Protein AF-A0AB94IC55-F1 (afdb_monomer_lite)

Structure (mmCIF, N/CA/C/O backbone):
data_AF-A0AB94IC55-F1
#
_entry.id   AF-A0AB94IC55-F1
#
loop_
_atom_site.group_PDB
_atom_site.id
_atom_site.type_symbol
_atom_site.label_atom_id
_atom_site.label_alt_id
_atom_site.label_comp_id
_atom_site.label_asym_id
_atom_site.label_entity_id
_atom_site.label_seq_id
_atom_site.pdbx_PDB_ins_code
_atom_site.Cartn_x
_atom_site.Cartn_y
_atom_site.Cartn_z
_atom_site.occupancy
_atom_site.B_iso_or_equiv
_atom_site.auth_seq_id
_atom_site.auth_comp_id
_atom_site.auth_asym_id
_atom_site.auth_atom_id
_atom_site.pdbx_PDB_model_num
ATOM 1 N N . MET A 1 1 ? -3.338 0.741 16.395 1.00 60.47 1 MET A N 1
ATOM 2 C CA . MET A 1 1 ? -3.395 -0.654 15.899 1.00 60.47 1 MET A CA 1
ATOM 3 C C . MET A 1 1 ? -3.987 -0.733 14.483 1.00 60.47 1 MET A C 1
ATOM 5 O O . MET A 1 1 ? -3.385 -1.397 13.657 1.00 60.47 1 MET A O 1
ATOM 9 N N . ILE A 1 2 ? -5.058 0.008 14.147 1.00 67.12 2 ILE A N 1
ATOM 10 C CA . ILE A 1 2 ? -5.541 0.192 12.751 1.00 67.12 2 ILE A CA 1
ATOM 11 C C . ILE A 1 2 ? -4.647 1.143 11.936 1.00 67.12 2 ILE A C 1
ATOM 13 O O . ILE A 1 2 ? -4.347 0.870 10.776 1.00 67.12 2 ILE A O 1
ATOM 17 N N . ASN A 1 3 ? -4.134 2.201 12.573 1.00 72.25 3 ASN A N 1
ATOM 18 C CA . ASN A 1 3 ? -3.240 3.173 11.928 1.00 72.25 3 ASN A CA 1
ATOM 19 C C . ASN A 1 3 ? -2.005 2.530 11.276 1.00 72.25 3 ASN A C 1
ATOM 21 O O . ASN A 1 3 ? -1.591 2.966 10.213 1.00 72.25 3 ASN A O 1
ATOM 25 N N . THR A 1 4 ? -1.458 1.456 11.855 1.00 79.94 4 THR A N 1
ATOM 26 C CA . THR A 1 4 ? -0.305 0.734 11.292 1.00 79.94 4 THR A CA 1
ATOM 27 C C . THR A 1 4 ? -0.652 0.030 9.976 1.00 79.94 4 THR A C 1
ATOM 29 O O . THR A 1 4 ? 0.144 0.052 9.047 1.00 79.94 4 THR A O 1
ATOM 32 N N . LEU A 1 5 ? -1.859 -0.536 9.859 1.00 79.50 5 LEU A N 1
ATOM 33 C CA . LEU A 1 5 ? -2.324 -1.193 8.631 1.00 79.50 5 LEU A CA 1
ATOM 34 C C . LEU A 1 5 ? -2.646 -0.177 7.528 1.00 79.50 5 LEU A C 1
ATOM 36 O O . LEU A 1 5 ? -2.387 -0.435 6.354 1.00 79.50 5 LEU A O 1
ATOM 40 N N . ILE A 1 6 ? -3.197 0.981 7.906 1.00 82.69 6 ILE A N 1
ATOM 41 C CA . ILE A 1 6 ? -3.429 2.102 6.986 1.00 82.69 6 ILE A CA 1
ATOM 42 C C . ILE A 1 6 ? -2.094 2.690 6.506 1.00 82.69 6 ILE A C 1
ATOM 44 O O . ILE A 1 6 ? -1.979 3.027 5.326 1.00 82.69 6 ILE A O 1
ATOM 48 N N . ASP A 1 7 ? -1.088 2.776 7.381 1.00 86.44 7 ASP A N 1
ATOM 49 C CA . ASP A 1 7 ? 0.267 3.232 7.046 1.00 86.44 7 ASP A CA 1
ATOM 50 C C . ASP A 1 7 ? 0.972 2.258 6.091 1.00 86.44 7 ASP A C 1
ATOM 52 O O . ASP A 1 7 ? 1.457 2.674 5.040 1.00 86.44 7 ASP A O 1
ATOM 56 N N . GLU A 1 8 ? 0.935 0.950 6.376 1.00 86.81 8 GLU A N 1
ATOM 57 C CA . GLU A 1 8 ? 1.449 -0.087 5.469 1.00 86.81 8 GLU A CA 1
ATOM 58 C C . GLU A 1 8 ? 0.774 -0.024 4.092 1.00 86.81 8 GLU A C 1
ATOM 60 O O . GLU A 1 8 ? 1.451 -0.008 3.060 1.00 86.81 8 GLU A O 1
ATOM 65 N N . ALA A 1 9 ? -0.561 0.055 4.063 1.00 86.88 9 ALA A N 1
ATOM 66 C CA . ALA A 1 9 ? -1.307 0.168 2.816 1.00 86.88 9 ALA A CA 1
ATOM 67 C C . ALA A 1 9 ? -0.953 1.459 2.064 1.00 86.88 9 ALA A C 1
ATOM 69 O O . ALA A 1 9 ? -0.812 1.437 0.845 1.00 86.88 9 ALA A O 1
ATOM 70 N N . SER A 1 10 ? -0.766 2.576 2.770 1.00 89.38 10 SER A N 1
ATOM 71 C CA . SER A 1 10 ? -0.389 3.854 2.159 1.00 89.38 10 SER A CA 1
ATOM 72 C C . SER A 1 10 ? 1.028 3.829 1.591 1.00 89.38 10 SER A C 1
ATOM 74 O O . SER A 1 10 ? 1.227 4.333 0.491 1.00 89.38 10 SER A O 1
ATOM 76 N N . LYS A 1 11 ? 1.981 3.169 2.259 1.00 91.56 11 LYS A N 1
ATOM 77 C CA . LYS A 1 11 ? 3.334 2.938 1.727 1.00 91.56 11 LYS A CA 1
ATOM 78 C C . LYS A 1 11 ? 3.313 2.096 0.456 1.00 91.56 11 LYS A C 1
ATOM 80 O O . LYS A 1 11 ? 3.967 2.449 -0.518 1.00 91.56 11 LYS A O 1
ATOM 85 N N . LYS A 1 12 ? 2.537 1.007 0.430 1.00 90.06 12 LYS A N 1
ATOM 86 C CA . LYS A 1 12 ? 2.386 0.172 -0.775 1.00 90.06 12 LYS A CA 1
ATOM 87 C C . LYS A 1 12 ? 1.731 0.933 -1.924 1.00 90.06 12 LYS A C 1
ATOM 89 O O . LYS A 1 12 ? 2.185 0.823 -3.055 1.00 90.06 12 LYS A O 1
ATOM 94 N N . ILE A 1 13 ? 0.705 1.730 -1.627 1.00 91.50 13 ILE A N 1
ATOM 95 C CA . ILE A 1 13 ? 0.069 2.624 -2.601 1.00 91.50 13 ILE A CA 1
ATOM 96 C C . ILE A 1 13 ? 1.090 3.615 -3.163 1.00 91.50 13 ILE A C 1
ATOM 98 O O . ILE A 1 13 ? 1.131 3.759 -4.376 1.00 91.50 13 ILE A O 1
ATOM 102 N N . ALA A 1 14 ? 1.911 4.2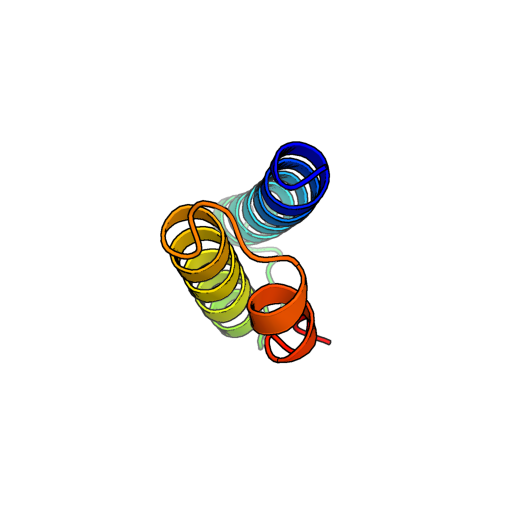46 -2.318 1.00 92.81 14 ALA A N 1
ATOM 103 C CA . ALA A 1 14 ? 2.934 5.196 -2.756 1.00 92.81 14 ALA A CA 1
ATOM 104 C C . ALA A 1 14 ? 3.929 4.542 -3.724 1.00 92.81 14 ALA A C 1
ATOM 106 O O . ALA A 1 14 ? 4.038 4.997 -4.851 1.00 92.81 14 ALA A O 1
ATOM 107 N N . ILE A 1 15 ? 4.515 3.396 -3.354 1.00 90.88 15 ILE A N 1
ATOM 108 C CA . ILE A 1 15 ? 5.465 2.663 -4.214 1.00 90.88 15 ILE A CA 1
ATOM 109 C C . ILE A 1 15 ? 4.847 2.313 -5.576 1.00 90.88 15 ILE A C 1
ATOM 111 O O . ILE A 1 15 ? 5.484 2.481 -6.610 1.00 90.88 15 ILE A O 1
ATOM 115 N N . LEU A 1 16 ? 3.601 1.833 -5.590 1.00 91.62 16 LEU A N 1
ATOM 116 C CA . LEU A 1 16 ? 2.903 1.484 -6.831 1.00 91.62 16 LEU A CA 1
ATOM 117 C C . LEU A 1 16 ? 2.550 2.724 -7.666 1.00 91.62 16 LEU A C 1
ATOM 119 O O . LEU A 1 16 ? 2.531 2.655 -8.890 1.00 91.62 16 LEU A O 1
ATOM 123 N N . GLN A 1 17 ? 2.253 3.857 -7.025 1.00 90.94 17 GLN A N 1
ATOM 124 C CA . GLN A 1 17 ? 2.025 5.123 -7.723 1.00 90.94 17 GLN A CA 1
ATOM 125 C C . GLN A 1 17 ? 3.315 5.673 -8.317 1.00 90.94 17 GLN A C 1
ATOM 127 O O . GLN A 1 17 ? 3.290 6.054 -9.481 1.00 90.94 17 GLN A O 1
ATOM 132 N N . ASP A 1 18 ? 4.415 5.646 -7.565 1.00 93.38 18 ASP A N 1
ATOM 133 C CA . ASP A 1 18 ? 5.739 6.030 -8.049 1.00 93.38 18 ASP A CA 1
ATOM 134 C C . ASP A 1 18 ? 6.127 5.155 -9.247 1.00 93.38 18 ASP A C 1
ATOM 136 O O . ASP A 1 18 ? 6.536 5.661 -10.286 1.00 93.38 18 ASP A O 1
ATOM 140 N N . ALA A 1 19 ? 5.906 3.839 -9.164 1.00 91.62 19 ALA A N 1
ATOM 141 C CA . ALA A 1 19 ? 6.180 2.931 -10.273 1.00 91.62 19 ALA A CA 1
ATOM 142 C C . ALA A 1 19 ? 5.389 3.293 -11.544 1.00 91.62 19 ALA A C 1
ATOM 144 O O . ALA A 1 19 ? 5.933 3.257 -12.647 1.00 91.62 19 ALA A O 1
ATOM 145 N N . ILE A 1 20 ? 4.118 3.686 -11.405 1.00 88.94 20 ILE A N 1
ATOM 146 C CA . ILE A 1 20 ? 3.293 4.148 -12.532 1.00 88.94 20 ILE A CA 1
ATOM 147 C C . ILE A 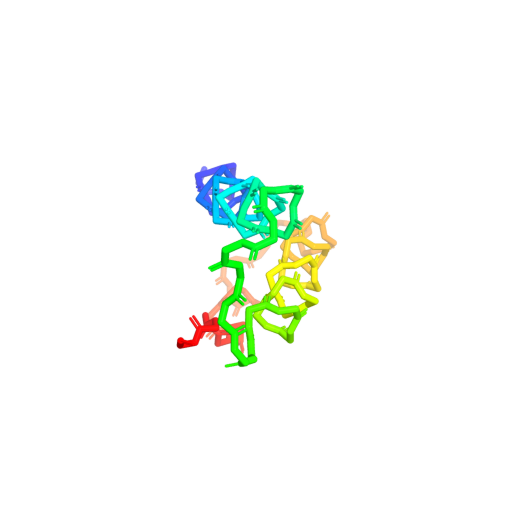1 20 ? 3.786 5.504 -13.050 1.00 88.94 20 ILE A C 1
ATOM 149 O O . ILE A 1 20 ? 3.860 5.695 -14.262 1.00 88.94 20 ILE A O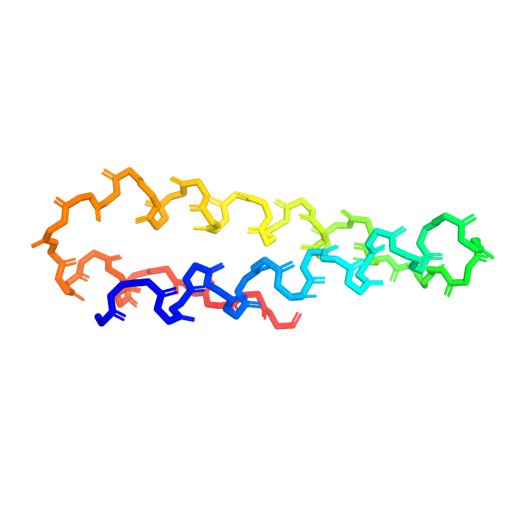 1
ATOM 153 N N . GLU A 1 21 ? 4.134 6.433 -12.157 1.00 93.25 21 GLU A N 1
ATOM 154 C CA . GLU A 1 21 ? 4.633 7.769 -12.504 1.00 93.25 21 GLU A CA 1
ATOM 155 C C . GLU A 1 21 ? 5.935 7.689 -13.308 1.00 93.25 21 GLU A C 1
ATOM 157 O O . GLU A 1 21 ? 6.066 8.327 -14.351 1.00 93.25 21 GLU A O 1
ATOM 162 N N . PHE A 1 22 ? 6.854 6.819 -12.891 1.00 94.12 22 PHE A N 1
ATOM 163 C CA . PHE A 1 22 ? 8.094 6.543 -13.612 1.00 94.12 22 PHE A CA 1
ATOM 164 C C . PHE A 1 22 ? 7.919 5.562 -14.782 1.00 94.12 22 PHE A C 1
ATOM 166 O O . PHE A 1 22 ? 8.901 5.232 -15.442 1.00 94.12 22 PHE A O 1
ATOM 173 N N . SER A 1 23 ? 6.694 5.100 -15.068 1.00 87.56 23 SER A N 1
ATOM 174 C CA . SER A 1 23 ? 6.394 4.094 -16.104 1.00 87.56 23 SER A CA 1
ATOM 175 C C . SER A 1 23 ? 7.237 2.812 -15.994 1.00 87.56 23 SER A C 1
ATOM 177 O O . SER A 1 23 ? 7.519 2.156 -16.993 1.00 87.56 23 SER A O 1
ATOM 179 N N . ILE A 1 24 ? 7.630 2.453 -14.771 1.00 92.38 24 ILE A N 1
ATOM 180 C CA . ILE A 1 24 ? 8.311 1.196 -14.418 1.00 92.38 24 ILE A CA 1
ATOM 181 C C . ILE A 1 24 ? 7.346 0.173 -13.801 1.00 92.38 24 ILE A C 1
ATOM 183 O O . ILE A 1 24 ? 7.779 -0.889 -13.366 1.00 92.38 24 ILE A O 1
ATOM 187 N N . ALA A 1 25 ? 6.059 0.514 -13.712 1.00 90.38 25 ALA A N 1
ATOM 188 C CA . ALA A 1 25 ? 5.017 -0.379 -13.229 1.00 90.38 25 ALA A CA 1
ATOM 189 C C . ALA A 1 25 ? 4.911 -1.618 -14.123 1.00 90.38 25 ALA A C 1
ATOM 191 O O . ALA A 1 25 ? 4.811 -1.508 -15.347 1.00 90.38 25 ALA A O 1
ATOM 192 N N . GLU A 1 26 ? 4.899 -2.788 -13.495 1.00 88.06 26 GLU A N 1
ATOM 193 C CA . GLU A 1 26 ? 4.714 -4.061 -14.178 1.00 88.06 26 GLU A CA 1
ATOM 194 C C . GLU A 1 26 ? 3.225 -4.339 -14.433 1.00 88.06 26 GLU A C 1
ATOM 196 O O . GLU A 1 26 ? 2.324 -3.742 -13.826 1.00 88.06 26 GLU A O 1
ATOM 201 N N . ASP A 1 27 ? 2.951 -5.277 -15.340 1.00 81.25 27 ASP A N 1
ATOM 202 C CA . ASP A 1 27 ? 1.588 -5.723 -15.611 1.00 81.25 27 ASP A CA 1
ATOM 203 C C . ASP A 1 27 ? 0.977 -6.307 -14.320 1.00 81.25 27 ASP A C 1
ATOM 205 O O . ASP A 1 27 ? 1.521 -7.221 -13.697 1.00 81.25 27 ASP A O 1
ATOM 209 N N . GLY A 1 28 ? -0.116 -5.697 -13.854 1.00 82.94 28 GLY A N 1
ATOM 210 C CA . GLY A 1 28 ? -0.750 -6.005 -12.567 1.00 82.94 28 GLY A CA 1
ATOM 211 C C . GLY A 1 28 ? -0.451 -5.024 -11.423 1.00 82.94 28 GLY A C 1
ATOM 212 O O . GLY A 1 28 ? -1.185 -5.033 -10.432 1.00 82.94 28 GLY A O 1
ATOM 213 N N . ASP A 1 29 ? 0.517 -4.106 -11.534 1.00 86.81 29 ASP A N 1
ATOM 214 C CA . ASP A 1 29 ? 0.748 -3.085 -10.491 1.00 86.81 29 ASP A CA 1
ATOM 215 C C . ASP A 1 29 ? -0.413 -2.094 -10.378 1.00 86.81 29 ASP A C 1
ATOM 217 O O . ASP A 1 29 ? -0.799 -1.686 -9.279 1.00 86.81 29 ASP A O 1
ATOM 221 N N . VAL A 1 30 ? -1.053 -1.763 -11.500 1.00 86.56 30 VAL A N 1
ATOM 222 C CA . VAL A 1 30 ? -2.271 -0.938 -11.516 1.00 86.56 30 VAL A CA 1
ATOM 223 C C . VAL A 1 30 ? -3.433 -1.655 -10.815 1.00 86.56 30 VAL A C 1
ATOM 225 O O . VAL A 1 30 ? -4.231 -1.021 -10.113 1.00 86.56 30 VAL A O 1
ATOM 228 N N . GLU A 1 31 ? -3.535 -2.977 -10.964 1.00 87.50 31 GLU A N 1
ATOM 229 C CA . GLU A 1 31 ? -4.542 -3.789 -10.273 1.00 87.50 31 GLU A CA 1
ATOM 230 C C . GLU A 1 31 ? -4.248 -3.888 -8.778 1.00 87.50 31 GLU A C 1
ATOM 232 O O . GLU A 1 31 ? -5.133 -3.612 -7.961 1.00 87.50 31 GLU A O 1
ATOM 237 N N . LYS A 1 32 ? -2.989 -4.152 -8.406 1.00 87.38 32 LYS A N 1
ATOM 238 C CA . LYS A 1 32 ? -2.527 -4.105 -7.014 1.00 87.38 32 LYS A CA 1
ATOM 239 C C . LYS A 1 32 ? -2.812 -2.742 -6.397 1.00 87.38 32 LYS A C 1
ATOM 241 O O . LYS A 1 32 ? -3.341 -2.678 -5.289 1.00 87.38 32 LYS A O 1
ATOM 246 N N . LEU A 1 33 ? -2.562 -1.645 -7.111 1.00 88.94 33 LEU A N 1
ATOM 247 C CA . LEU A 1 33 ? -2.837 -0.293 -6.630 1.00 88.94 33 LEU A CA 1
ATOM 248 C C . LEU A 1 33 ? -4.329 -0.100 -6.334 1.00 88.94 33 LEU A C 1
ATOM 250 O O . LEU A 1 33 ? -4.689 0.455 -5.292 1.00 88.94 33 LEU A O 1
ATOM 254 N N . LYS A 1 34 ? -5.212 -0.577 -7.220 1.00 87.50 34 LYS A N 1
ATOM 255 C CA . LYS A 1 34 ? -6.666 -0.556 -6.994 1.00 87.50 34 LYS A CA 1
ATOM 256 C C . LYS A 1 34 ? -7.058 -1.409 -5.785 1.00 87.50 34 LYS A C 1
ATOM 258 O O . LYS A 1 34 ? -7.863 -0.956 -4.968 1.00 87.50 34 LYS A O 1
ATOM 263 N N . MET A 1 35 ? -6.474 -2.598 -5.630 1.00 85.81 35 MET A N 1
ATOM 264 C CA . MET A 1 35 ? -6.720 -3.486 -4.489 1.00 85.81 35 MET A CA 1
ATOM 265 C C . MET A 1 35 ? -6.273 -2.851 -3.170 1.00 85.81 35 MET A C 1
ATOM 267 O O . MET A 1 3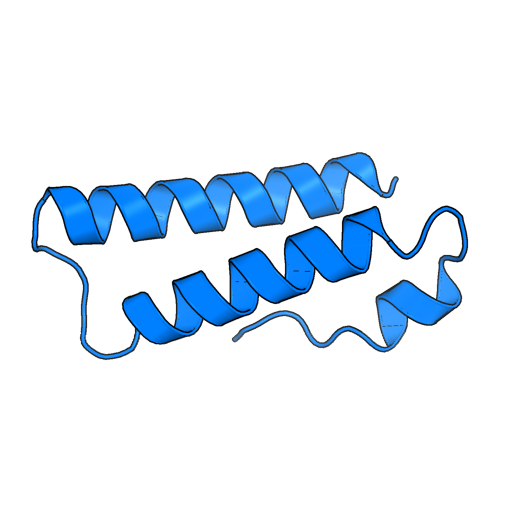5 ? -7.052 -2.829 -2.220 1.00 85.81 35 MET A O 1
ATOM 271 N N . TRP A 1 36 ? -5.080 -2.255 -3.116 1.00 88.00 36 TRP A N 1
ATOM 272 C CA . TRP A 1 36 ? -4.575 -1.562 -1.931 1.00 88.00 36 TRP A CA 1
ATOM 273 C C . TRP A 1 36 ? -5.393 -0.315 -1.589 1.00 88.00 36 TRP A C 1
ATOM 275 O O . TRP A 1 36 ? -5.713 -0.100 -0.420 1.00 88.00 36 TRP A O 1
ATOM 285 N N . LYS A 1 37 ? -5.809 0.481 -2.585 1.00 86.12 37 LYS A N 1
ATOM 286 C CA . LYS A 1 37 ? -6.723 1.619 -2.370 1.00 86.12 37 LYS A CA 1
ATOM 287 C C . LYS A 1 37 ? -8.058 1.155 -1.784 1.00 86.12 37 LYS A C 1
ATOM 289 O O . LYS A 1 37 ? -8.534 1.755 -0.823 1.00 86.12 37 LYS A O 1
ATOM 294 N N . LYS A 1 38 ? -8.631 0.064 -2.306 1.00 82.62 38 LYS A N 1
ATOM 295 C CA . LYS A 1 38 ? -9.866 -0.536 -1.779 1.00 82.62 38 LYS A CA 1
ATOM 296 C C . LYS A 1 38 ? -9.672 -1.066 -0.356 1.00 82.62 38 LYS A C 1
ATOM 298 O O . LYS A 1 38 ? -10.487 -0.764 0.506 1.00 82.62 38 LYS A O 1
ATOM 303 N N . TYR A 1 39 ? -8.575 -1.774 -0.095 1.00 83.75 39 TYR A N 1
ATOM 304 C CA . TYR A 1 39 ? -8.208 -2.279 1.230 1.00 83.75 39 TYR A CA 1
ATOM 305 C C . TYR A 1 39 ? -8.056 -1.141 2.249 1.00 83.75 39 TYR A C 1
ATOM 307 O O . TYR A 1 39 ? -8.642 -1.208 3.323 1.00 83.75 39 TYR A O 1
ATOM 315 N N . ARG A 1 40 ? -7.376 -0.041 1.892 1.00 83.88 40 ARG A N 1
ATOM 316 C CA . ARG A 1 40 ? -7.238 1.145 2.755 1.00 83.88 40 ARG A CA 1
ATOM 317 C C . ARG A 1 40 ? -8.580 1.815 3.054 1.00 83.88 40 ARG A C 1
ATOM 319 O O . ARG A 1 40 ? -8.818 2.208 4.189 1.00 83.88 40 ARG A O 1
ATOM 326 N N . VAL A 1 41 ? -9.457 1.946 2.056 1.00 82.56 41 VAL A N 1
ATOM 327 C CA . VAL A 1 41 ? -10.800 2.525 2.247 1.00 82.56 41 VAL A CA 1
ATOM 328 C C . VAL A 1 41 ? -11.660 1.630 3.133 1.00 82.56 41 VAL A C 1
ATOM 330 O O . VAL A 1 41 ? -12.365 2.141 3.993 1.00 82.56 41 VAL A O 1
ATOM 333 N N . LEU A 1 42 ? -11.590 0.309 2.960 1.00 78.94 42 LEU A N 1
ATOM 334 C CA . LEU A 1 42 ? -12.294 -0.636 3.826 1.00 78.94 42 LEU A CA 1
ATOM 335 C C . LEU A 1 42 ? -11.751 -0.578 5.256 1.00 78.94 42 LEU A C 1
ATOM 337 O O . LEU A 1 42 ? -12.539 -0.445 6.179 1.00 78.94 42 LEU A O 1
ATOM 341 N N . LEU A 1 43 ? -10.429 -0.545 5.441 1.00 77.56 43 LEU A N 1
ATOM 342 C CA . LEU A 1 43 ? -9.806 -0.346 6.754 1.00 77.56 43 LEU A CA 1
ATOM 343 C C . LEU A 1 43 ? -10.208 0.972 7.422 1.00 77.56 43 LEU A C 1
ATOM 345 O O . LEU A 1 43 ? -10.357 1.010 8.634 1.00 77.56 43 LEU A O 1
ATOM 349 N N . SER A 1 44 ? -10.367 2.043 6.643 1.00 75.31 44 SER A N 1
ATOM 350 C CA . SER A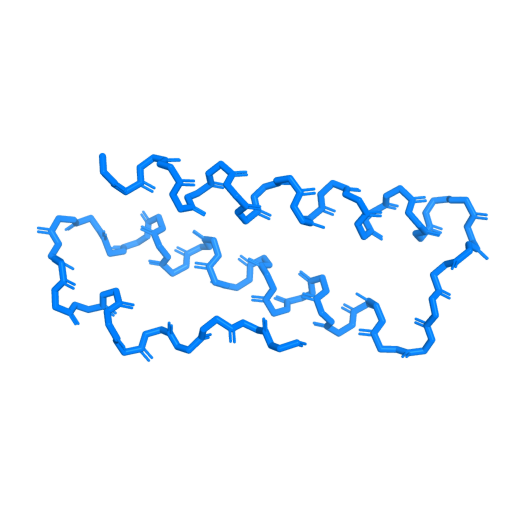 1 44 ? -10.819 3.344 7.145 1.00 75.31 44 SER A CA 1
ATOM 351 C C . SER A 1 44 ? -12.324 3.399 7.419 1.00 75.31 44 SER A C 1
ATOM 353 O O . SER A 1 44 ? -12.766 4.337 8.066 1.00 75.31 44 SER A O 1
ATOM 355 N N . ARG A 1 45 ? -13.116 2.469 6.867 1.00 73.44 45 ARG A N 1
ATOM 356 C CA . ARG A 1 45 ? -14.572 2.370 7.083 1.00 73.44 45 ARG A CA 1
ATOM 357 C C . ARG A 1 45 ? -14.930 1.393 8.194 1.00 73.44 45 ARG A C 1
ATOM 359 O O . ARG A 1 45 ? -15.961 1.571 8.831 1.00 73.44 45 ARG A O 1
ATOM 366 N N . ILE A 1 46 ? -14.092 0.382 8.412 1.00 68.12 46 ILE A N 1
ATOM 367 C CA . ILE A 1 46 ? -14.123 -0.485 9.588 1.00 68.12 46 ILE A CA 1
ATOM 368 C C . ILE A 1 46 ? -13.525 0.331 10.737 1.00 68.12 46 ILE A C 1
ATOM 370 O O . ILE A 1 46 ? -12.417 0.098 11.222 1.00 68.12 46 ILE A O 1
ATOM 374 N N . ASP A 1 47 ? -14.249 1.372 11.128 1.00 56.41 47 ASP A N 1
ATOM 375 C CA . ASP A 1 47 ? -14.012 2.047 12.384 1.00 56.41 47 ASP A CA 1
ATOM 376 C C . ASP A 1 47 ? -14.355 1.027 13.480 1.00 56.41 47 ASP A C 1
ATOM 378 O O . ASP A 1 47 ? -15.518 0.762 13.780 1.00 56.41 47 ASP A O 1
ATOM 382 N N . THR A 1 48 ? -13.320 0.494 14.133 1.00 52.91 48 THR A N 1
ATOM 383 C CA . THR A 1 48 ? -13.354 -0.082 15.495 1.00 52.91 48 THR A CA 1
ATOM 384 C C . THR A 1 48 ? -13.553 -1.593 15.736 1.00 52.91 48 THR A C 1
ATOM 386 O O . THR A 1 48 ? -13.663 -1.970 16.902 1.00 52.91 48 THR A O 1
ATOM 389 N N . THR A 1 49 ? -13.473 -2.506 14.760 1.00 53.72 49 THR A N 1
ATOM 390 C CA . THR A 1 49 ? -13.572 -3.962 15.057 1.00 53.72 49 THR A CA 1
ATOM 391 C C . THR A 1 49 ? -12.466 -4.799 14.407 1.00 53.72 49 THR A C 1
ATOM 393 O O . THR A 1 49 ? -12.359 -4.959 13.194 1.00 53.72 49 THR A O 1
ATOM 396 N N . LYS A 1 50 ? -11.615 -5.385 15.261 1.00 54.84 50 LYS A N 1
ATOM 397 C CA . LYS A 1 50 ? -10.478 -6.255 14.897 1.00 54.84 50 LYS A CA 1
ATOM 398 C C . LYS A 1 50 ? -10.908 -7.505 14.105 1.00 54.84 50 LYS A C 1
ATOM 400 O O . LYS A 1 50 ? -10.103 -8.056 13.361 1.00 54.84 50 LYS A O 1
ATOM 405 N N . GLU A 1 51 ? -12.164 -7.924 14.255 1.00 55.31 51 GLU A N 1
ATOM 406 C CA . GLU A 1 51 ? -12.769 -9.072 13.565 1.00 55.31 51 GLU A CA 1
ATOM 407 C C . GLU A 1 51 ? -13.048 -8.813 12.077 1.00 55.31 51 GLU A C 1
ATOM 409 O O . GLU A 1 51 ? -12.786 -9.688 11.255 1.00 55.31 51 GLU A O 1
ATOM 414 N N . GLU A 1 52 ? -13.473 -7.607 11.689 1.00 54.06 52 GLU A N 1
ATOM 415 C CA . GLU A 1 52 ? -13.706 -7.276 10.272 1.00 54.06 52 GLU A CA 1
ATOM 416 C C . GLU A 1 52 ? -12.395 -7.117 9.484 1.00 54.06 52 GLU A C 1
ATOM 418 O O . GLU A 1 52 ? -12.335 -7.392 8.285 1.00 54.06 52 GLU A O 1
ATOM 423 N N . ILE A 1 53 ? -11.302 -6.765 10.167 1.00 58.03 53 ILE A N 1
ATOM 424 C CA . ILE A 1 53 ? -9.960 -6.680 9.573 1.00 58.03 53 ILE A CA 1
ATOM 425 C C . ILE A 1 53 ? -9.429 -8.065 9.181 1.00 58.03 53 ILE A C 1
ATOM 427 O O . ILE A 1 53 ? -8.712 -8.185 8.191 1.00 58.03 53 ILE A O 1
ATOM 431 N N . LEU A 1 54 ? -9.795 -9.123 9.913 1.00 55.09 54 LEU A N 1
ATOM 432 C CA . LEU A 1 54 ? -9.353 -10.493 9.628 1.00 55.09 54 LEU A CA 1
ATOM 433 C C . LEU A 1 54 ? -9.973 -11.052 8.330 1.00 55.09 54 LEU A C 1
ATOM 435 O O . LEU A 1 54 ? -9.388 -11.926 7.692 1.00 55.09 54 LEU A O 1
ATOM 439 N N . LEU A 1 55 ? -11.131 -10.522 7.916 1.00 57.97 55 LEU A N 1
ATOM 440 C CA . LEU A 1 55 ? -11.805 -10.872 6.658 1.00 57.97 55 LEU A CA 1
ATOM 441 C C . LEU A 1 55 ? -11.183 -10.178 5.439 1.00 57.97 55 LEU A C 1
ATOM 443 O O . LEU A 1 55 ? -11.311 -10.663 4.310 1.00 57.97 55 LEU A O 1
ATOM 447 N N . LEU A 1 56 ? -10.486 -9.060 5.646 1.00 63.00 56 LEU A N 1
ATOM 448 C CA . LEU A 1 56 ? -9.768 -8.375 4.584 1.00 63.00 56 LEU A CA 1
ATOM 449 C C . LEU A 1 56 ? -8.492 -9.155 4.244 1.00 63.00 56 LEU A C 1
ATOM 451 O O . LEU A 1 56 ? -7.442 -8.981 4.862 1.0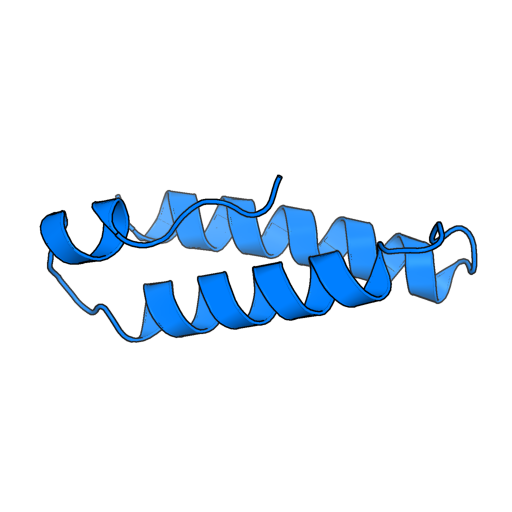0 63.00 56 LEU A O 1
ATOM 455 N N . LYS A 1 57 ? -8.558 -10.008 3.217 1.00 65.25 57 LYS A N 1
ATOM 456 C CA . LYS A 1 57 ? -7.351 -10.617 2.646 1.00 65.25 57 LYS A CA 1
ATOM 457 C C . LYS A 1 57 ? -6.421 -9.510 2.145 1.00 65.25 57 LYS A C 1
ATOM 459 O O . LYS A 1 57 ? -6.804 -8.728 1.272 1.00 65.25 57 LYS A O 1
ATOM 464 N N . LYS A 1 58 ? -5.202 -9.453 2.696 1.00 65.56 58 LYS A N 1
ATOM 465 C CA . LYS A 1 58 ? -4.136 -8.594 2.167 1.00 65.56 58 LYS A CA 1
ATOM 466 C C . LYS A 1 58 ? -3.930 -8.938 0.681 1.00 65.56 58 LYS A C 1
ATOM 468 O O . LYS A 1 58 ? -3.893 -10.128 0.359 1.00 65.56 58 LYS A O 1
ATOM 473 N N . PRO A 1 59 ? -3.828 -7.939 -0.213 1.00 63.19 59 PRO A N 1
ATOM 474 C CA . PRO A 1 59 ? -3.435 -8.188 -1.597 1.00 63.19 59 PRO A CA 1
ATOM 475 C C . PRO A 1 59 ? -2.082 -8.913 -1.611 1.00 63.19 59 PRO A C 1
ATOM 477 O O . PRO A 1 59 ? -1.179 -8.502 -0.878 1.00 63.19 59 PRO A O 1
ATOM 480 N N . ASN A 1 60 ? -1.986 -9.997 -2.387 1.00 59.31 60 ASN A N 1
ATOM 481 C CA . ASN A 1 60 ? -0.750 -10.762 -2.589 1.00 59.31 60 ASN A CA 1
ATOM 482 C C . ASN A 1 60 ? 0.135 -10.065 -3.632 1.00 59.31 60 ASN A C 1
ATOM 484 O O . ASN A 1 60 ? -0.437 -9.539 -4.617 1.00 59.31 60 ASN A O 1
#

Secondary structure (DSSP, 8-state):
-HHHHHHHHHHHHHHHHHHHHTT-PPTTHHHHHHHHHHHHHHHHHS-S-HHHHHHSPPP-

pLDDT: mean 78.67, std 13.19, range [52.91, 94.12]

InterPro domains:
  IPR003458 Bacteriophage T4, Gp38, tail fibre assembly [PF02413] (4-50)

Foldseek 3Di:
DLVVLLVVLVVLLVVLVVCVVVVVHDDCSVVLNVLSVVLNVQSVVPPPDPVVNVVNDRDD

Organism: NCBI:txid1387197

Sequence (60 aa):
MINTLIDEASKKIAILQDAIEFSIAEDGDVEKLKMWKKYRVLLSRIDTTKEEILLLKKPN

Radius of gyration: 12.25 Å; chains: 1; bounding box: 23×19×32 Å